Protein AF-A0A452H073-F1 (afdb_monomer_lite)

Structure (mmCIF, N/CA/C/O backbone):
data_AF-A0A452H073-F1
#
_entry.id   AF-A0A452H073-F1
#
loop_
_atom_site.group_PDB
_atom_site.id
_atom_site.type_symbol
_atom_site.label_atom_id
_atom_site.label_alt_id
_atom_site.label_comp_id
_atom_site.label_asym_id
_atom_site.label_entity_id
_atom_site.label_seq_id
_atom_site.pdbx_PDB_ins_code
_atom_site.Cartn_x
_atom_site.Cartn_y
_atom_site.Cartn_z
_atom_site.occupancy
_atom_site.B_iso_or_equiv
_atom_site.auth_seq_id
_atom_site.auth_comp_id
_atom_site.auth_asym_id
_atom_site.auth_atom_id
_atom_site.pdbx_PDB_model_num
ATOM 1 N N . PRO A 1 1 ? 22.363 10.410 -25.046 1.00 51.25 1 PRO A N 1
ATOM 2 C CA . PRO A 1 1 ? 21.023 9.775 -25.045 1.00 51.25 1 PRO A CA 1
ATOM 3 C C . PRO A 1 1 ? 19.925 10.847 -25.014 1.00 51.25 1 PRO A C 1
ATOM 5 O O . PRO A 1 1 ? 19.874 11.630 -24.069 1.00 51.25 1 PRO A O 1
ATOM 8 N N . SER A 1 2 ? 19.117 10.931 -26.072 1.00 55.91 2 SER A N 1
ATOM 9 C CA . SER A 1 2 ? 18.044 11.926 -26.192 1.00 55.91 2 SER A CA 1
ATOM 10 C C . SER A 1 2 ? 16.759 11.365 -25.590 1.00 55.91 2 SER A C 1
ATOM 12 O O . SER A 1 2 ? 16.287 10.323 -26.033 1.00 55.91 2 SER A O 1
ATOM 14 N N . ILE A 1 3 ? 16.218 12.039 -24.574 1.00 70.44 3 ILE A N 1
ATOM 15 C CA . ILE A 1 3 ? 14.888 11.741 -24.031 1.00 70.44 3 ILE A CA 1
ATOM 16 C C . ILE A 1 3 ? 13.858 12.268 -25.033 1.00 70.44 3 ILE A C 1
ATOM 18 O O . ILE A 1 3 ? 13.969 13.415 -25.470 1.00 70.44 3 ILE A O 1
ATOM 22 N N . GLY A 1 4 ? 12.882 11.444 -25.411 1.00 79.25 4 GLY A N 1
ATOM 23 C CA . GLY A 1 4 ? 11.913 11.778 -26.456 1.00 79.25 4 GLY A CA 1
ATOM 24 C C . GLY A 1 4 ? 10.506 11.297 -26.129 1.00 79.25 4 GLY A C 1
ATOM 25 O O . GLY A 1 4 ? 10.329 10.322 -25.402 1.00 79.25 4 GLY A O 1
ATOM 26 N N . LEU A 1 5 ? 9.501 11.993 -26.663 1.00 76.69 5 LEU A N 1
ATOM 27 C CA . LEU A 1 5 ? 8.119 11.522 -26.636 1.00 76.69 5 LEU A CA 1
ATOM 28 C C . LEU A 1 5 ? 7.813 10.778 -27.934 1.00 76.69 5 LEU A C 1
ATOM 30 O O . LEU A 1 5 ? 8.081 11.294 -29.018 1.00 76.69 5 LEU A O 1
ATOM 34 N N . ILE A 1 6 ? 7.249 9.581 -27.817 1.00 79.31 6 ILE A N 1
ATOM 35 C CA . ILE A 1 6 ? 6.850 8.732 -28.939 1.00 79.31 6 ILE A CA 1
ATOM 36 C C . ILE A 1 6 ? 5.331 8.569 -28.887 1.00 79.31 6 ILE A C 1
ATOM 38 O O . ILE A 1 6 ? 4.784 8.179 -27.859 1.00 79.31 6 ILE A O 1
ATOM 42 N N . GLN A 1 7 ? 4.651 8.889 -29.985 1.00 76.44 7 GLN A N 1
ATOM 43 C CA . GLN A 1 7 ? 3.204 8.730 -30.140 1.00 76.44 7 GLN A CA 1
ATOM 44 C C . GLN A 1 7 ? 2.930 7.450 -30.937 1.00 76.44 7 GLN A C 1
ATOM 46 O O . GLN A 1 7 ? 3.362 7.358 -32.084 1.00 76.44 7 GLN A O 1
ATOM 51 N N . GLU A 1 8 ? 2.197 6.492 -30.368 1.00 74.25 8 GLU A N 1
ATOM 52 C CA . GLU A 1 8 ? 1.904 5.208 -31.022 1.00 74.25 8 GLU A CA 1
ATOM 53 C C . GLU A 1 8 ? 0.484 4.737 -30.659 1.00 74.25 8 GLU A C 1
ATOM 55 O O . GLU A 1 8 ? 0.113 4.723 -29.488 1.00 74.25 8 GLU A O 1
ATOM 60 N N . ASP A 1 9 ? -0.354 4.445 -31.662 1.00 62.88 9 ASP A N 1
ATOM 61 C CA . ASP A 1 9 ? -1.716 3.879 -31.535 1.00 62.88 9 ASP A CA 1
ATOM 62 C C . ASP A 1 9 ? -2.714 4.568 -30.571 1.00 62.88 9 ASP A C 1
ATOM 6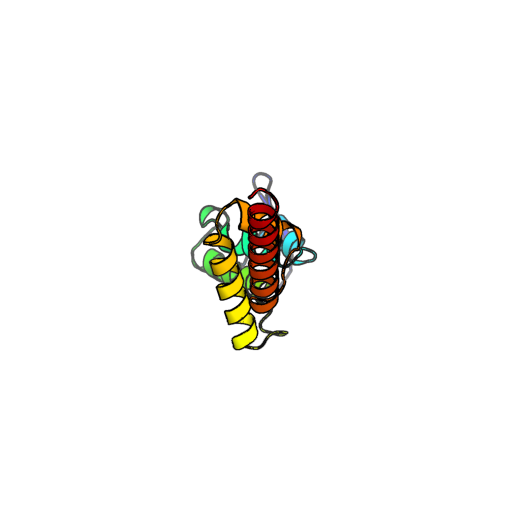4 O O . ASP A 1 9 ? -3.763 4.001 -30.266 1.00 62.88 9 ASP A O 1
ATOM 68 N N . ARG A 1 10 ? -2.449 5.837 -30.197 1.00 68.00 10 ARG A N 1
ATOM 69 C CA . ARG A 1 10 ? -3.157 6.743 -29.241 1.00 68.00 10 ARG A CA 1
ATOM 70 C C . ARG A 1 10 ? -2.500 6.887 -27.869 1.00 68.00 10 ARG A C 1
ATOM 72 O O . ARG A 1 10 ? -2.974 7.679 -27.056 1.00 68.00 10 ARG A O 1
ATOM 79 N N . GLU A 1 11 ? -1.405 6.192 -27.622 1.00 70.44 11 GLU A N 1
ATOM 80 C CA . GLU A 1 11 ? -0.643 6.295 -26.387 1.00 70.44 11 GLU A CA 1
ATOM 81 C C . GLU A 1 11 ? 0.637 7.093 -26.604 1.00 70.44 11 GLU A C 1
ATOM 83 O O . GLU A 1 11 ? 1.287 7.010 -27.647 1.00 70.44 11 GLU A O 1
ATOM 88 N N . VAL A 1 12 ? 0.986 7.896 -25.599 1.00 79.12 12 VAL A N 1
ATOM 89 C CA . VAL A 1 12 ? 2.230 8.664 -25.604 1.00 79.12 12 VAL A CA 1
ATOM 90 C C . VAL A 1 12 ? 3.203 8.011 -24.643 1.00 79.12 12 VAL A C 1
ATOM 92 O O . VAL A 1 12 ? 2.897 7.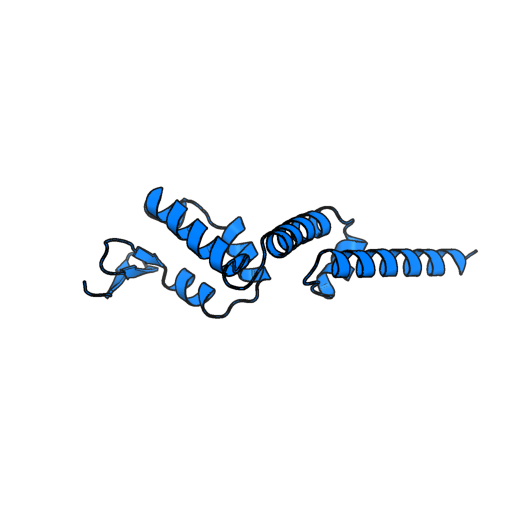814 -23.463 1.00 79.12 12 VAL A O 1
ATOM 95 N N . TRP A 1 13 ? 4.383 7.700 -25.149 1.00 79.12 13 TRP A N 1
ATOM 96 C CA . TRP A 1 13 ? 5.468 7.058 -24.435 1.00 79.12 13 TRP A CA 1
ATOM 97 C C . TRP A 1 13 ? 6.609 8.047 -24.231 1.00 79.12 13 TRP A C 1
ATOM 99 O O . TRP A 1 13 ? 6.941 8.826 -25.117 1.00 79.12 13 TRP A O 1
ATOM 109 N N . LEU A 1 14 ? 7.215 8.013 -23.054 1.00 77.31 14 LEU A N 1
ATOM 110 C CA . LEU A 1 14 ? 8.482 8.648 -22.746 1.00 77.31 14 LEU A CA 1
ATOM 111 C C . LEU A 1 14 ? 9.589 7.621 -22.989 1.00 77.31 14 LEU A C 1
ATOM 113 O O . LEU A 1 14 ? 9.660 6.621 -22.273 1.00 77.31 14 LEU A O 1
ATOM 117 N N . ASP A 1 15 ? 10.448 7.876 -23.968 1.00 80.75 15 ASP A N 1
ATOM 118 C CA . ASP A 1 15 ? 11.694 7.142 -24.167 1.00 80.75 15 ASP A CA 1
ATOM 119 C C . ASP A 1 15 ? 12.798 7.819 -23.353 1.00 80.75 15 ASP A C 1
ATOM 121 O O . ASP A 1 15 ? 13.069 9.012 -23.516 1.00 80.75 15 ASP A O 1
ATOM 125 N N . ASN A 1 16 ? 13.429 7.074 -22.445 1.00 68.12 16 ASN A N 1
ATOM 126 C CA . ASN A 1 16 ? 14.501 7.606 -21.603 1.00 68.12 16 ASN A CA 1
ATOM 127 C C . ASN A 1 16 ? 15.898 7.557 -22.256 1.00 68.12 16 ASN A C 1
ATOM 129 O O . ASN A 1 16 ? 16.900 7.789 -21.577 1.00 68.12 16 ASN A O 1
ATOM 133 N N . GLY A 1 17 ? 15.990 7.225 -23.545 1.00 62.72 17 GLY A N 1
ATOM 134 C CA . GLY A 1 17 ? 17.237 7.127 -24.301 1.00 62.72 17 GLY A CA 1
ATOM 135 C C . GLY A 1 17 ? 18.074 5.882 -23.988 1.00 62.72 17 GLY A C 1
ATOM 136 O O . GLY A 1 17 ? 19.168 5.743 -24.532 1.00 62.72 17 GLY A O 1
ATOM 137 N N . ALA A 1 18 ? 17.583 4.983 -23.125 1.00 70.56 18 ALA A N 1
ATOM 138 C CA . ALA A 1 18 ? 18.169 3.671 -22.833 1.00 70.56 18 ALA A CA 1
ATOM 139 C C . ALA A 1 18 ? 17.318 2.518 -23.406 1.00 70.56 18 ALA A C 1
ATOM 141 O O . ALA A 1 18 ? 17.432 1.382 -22.943 1.00 70.56 18 ALA A O 1
ATOM 142 N N . GLY A 1 19 ? 16.430 2.825 -24.361 1.00 66.25 19 GLY A N 1
ATOM 143 C CA . GLY A 1 19 ? 15.491 1.873 -24.957 1.00 66.25 19 GLY A CA 1
ATOM 144 C C . GLY A 1 19 ? 14.329 1.483 -24.043 1.00 66.25 19 GLY A C 1
ATOM 145 O O . GLY A 1 19 ? 13.604 0.548 -24.360 1.00 66.25 19 GLY A O 1
ATOM 146 N N . ARG A 1 20 ? 14.140 2.163 -22.900 1.00 69.62 20 ARG A N 1
ATOM 147 C CA . ARG A 1 20 ? 12.969 1.952 -22.039 1.00 69.62 20 ARG A CA 1
ATOM 148 C C . ARG A 1 20 ? 11.912 2.991 -22.372 1.00 69.62 20 ARG A C 1
ATOM 150 O O . ARG A 1 20 ? 12.168 4.190 -22.247 1.00 69.62 20 ARG A O 1
ATOM 157 N N . ARG A 1 21 ? 10.720 2.511 -22.714 1.00 75.81 21 ARG A N 1
ATOM 158 C CA . ARG A 1 21 ? 9.532 3.330 -22.945 1.00 75.81 21 ARG A CA 1
ATOM 159 C C . ARG A 1 21 ? 8.589 3.223 -21.754 1.00 75.81 21 ARG A C 1
ATOM 161 O O . ARG A 1 21 ? 8.267 2.127 -21.312 1.00 75.81 21 ARG A O 1
ATOM 168 N N . LEU A 1 22 ? 8.142 4.362 -21.234 1.00 72.88 22 LEU A N 1
ATOM 169 C CA . LEU A 1 22 ? 7.141 4.444 -20.165 1.00 72.88 22 LEU A CA 1
ATOM 170 C C . LEU A 1 22 ? 5.935 5.232 -20.670 1.00 72.88 22 LEU A C 1
ATOM 172 O O . LEU A 1 22 ? 6.116 6.310 -21.222 1.00 72.88 22 LEU A O 1
ATOM 176 N N . ARG A 1 23 ? 4.699 4.781 -20.438 1.00 78.62 23 ARG A N 1
ATOM 177 C CA . ARG A 1 23 ? 3.523 5.603 -20.785 1.00 78.62 23 ARG A CA 1
ATOM 178 C C . ARG A 1 23 ? 3.540 6.922 -20.013 1.00 78.62 23 ARG A C 1
ATOM 180 O O . ARG A 1 23 ? 3.672 6.920 -18.788 1.00 78.62 23 ARG A O 1
ATOM 187 N N . ILE A 1 24 ? 3.317 8.046 -20.694 1.00 73.81 24 ILE A N 1
ATOM 188 C CA . ILE A 1 24 ? 3.199 9.370 -20.060 1.00 73.81 24 ILE A CA 1
ATOM 189 C C . ILE A 1 24 ? 2.085 9.365 -19.013 1.00 73.81 24 ILE A C 1
ATOM 191 O O . ILE A 1 24 ? 2.253 9.919 -17.930 1.00 73.81 24 ILE A O 1
ATOM 195 N N . SER A 1 25 ? 0.967 8.690 -19.294 1.00 66.31 25 SER A N 1
ATOM 196 C CA . SER A 1 25 ? -0.146 8.552 -18.347 1.00 66.31 25 SER A CA 1
ATOM 197 C C . SER A 1 25 ? 0.284 7.891 -17.032 1.00 66.31 25 SER A C 1
ATOM 199 O O . SER A 1 25 ? -0.232 8.231 -15.964 1.00 66.31 25 SER A O 1
ATOM 201 N N . LEU A 1 26 ? 1.268 6.990 -17.072 1.00 69.38 26 LEU A N 1
ATOM 202 C CA . LEU A 1 26 ? 1.868 6.402 -15.884 1.00 69.38 26 LEU A CA 1
ATOM 203 C C . LEU A 1 26 ? 2.785 7.400 -15.172 1.00 69.38 26 LEU A C 1
ATOM 205 O O . LEU A 1 26 ? 2.637 7.588 -13.967 1.00 69.38 26 LEU A O 1
ATOM 209 N N . VAL A 1 27 ? 3.667 8.081 -15.910 1.00 70.19 27 VAL A N 1
ATOM 210 C CA . VAL A 1 27 ? 4.608 9.077 -15.363 1.00 70.19 27 VAL A CA 1
ATOM 211 C C . VAL A 1 27 ? 3.872 10.221 -14.658 1.00 70.19 27 VAL A C 1
ATOM 213 O O . VAL A 1 27 ? 4.177 10.537 -13.511 1.00 70.19 27 VAL A O 1
ATOM 216 N N . LEU A 1 28 ? 2.840 10.788 -15.284 1.00 65.19 28 LEU A N 1
ATOM 217 C CA . LEU A 1 28 ? 2.025 11.856 -14.692 1.00 65.19 28 LEU A CA 1
ATOM 218 C C . LEU A 1 28 ? 1.346 11.421 -13.391 1.00 65.19 28 LEU A C 1
ATOM 220 O O . LEU A 1 28 ? 1.198 12.201 -12.455 1.00 65.19 28 LEU A O 1
ATOM 224 N N . SER A 1 29 ? 0.986 10.147 -13.299 1.00 64.94 29 SER A N 1
ATOM 225 C CA . SER A 1 29 ? 0.325 9.604 -12.116 1.00 64.94 29 SER A CA 1
ATOM 226 C C . SER A 1 29 ? 1.280 9.304 -10.966 1.00 64.94 29 SER A C 1
ATOM 228 O O . SER A 1 29 ? 0.844 9.105 -9.833 1.00 64.94 29 SER A O 1
ATOM 230 N N . LEU A 1 30 ? 2.582 9.274 -11.241 1.00 66.25 30 LEU A N 1
ATOM 231 C CA . LEU A 1 30 ? 3.625 9.161 -10.229 1.00 66.25 30 LEU A CA 1
ATOM 232 C C . LEU A 1 30 ? 3.977 10.526 -9.615 1.00 66.25 30 LEU A C 1
ATOM 234 O O . LEU A 1 30 ? 4.432 10.569 -8.477 1.00 66.25 30 LEU A O 1
ATOM 238 N N . LEU A 1 31 ? 3.706 11.633 -10.316 1.00 66.00 31 LEU A N 1
ATOM 239 C CA . LEU A 1 31 ? 4.148 12.980 -9.933 1.00 66.00 31 LEU A CA 1
ATOM 240 C C . LEU A 1 31 ? 3.212 13.740 -8.969 1.00 66.00 31 LEU A C 1
ATOM 242 O O . LEU A 1 31 ? 3.561 14.838 -8.546 1.00 66.00 31 LEU A O 1
ATOM 246 N N . GLY A 1 32 ? 2.053 13.193 -8.578 1.00 57.91 32 GLY A N 1
ATOM 247 C CA . GLY A 1 32 ? 1.112 13.946 -7.727 1.00 57.91 32 GLY A CA 1
ATOM 248 C C . GLY A 1 32 ? -0.028 13.166 -7.070 1.00 57.91 32 GLY A C 1
ATOM 249 O O . GLY A 1 32 ? -1.002 13.774 -6.630 1.00 57.91 32 GLY A O 1
ATOM 250 N N . ALA A 1 33 ? 0.040 11.835 -7.006 1.00 63.81 33 ALA A N 1
ATOM 251 C CA . ALA A 1 33 ? -1.070 11.036 -6.495 1.00 63.81 33 ALA A CA 1
ATOM 252 C C . ALA A 1 33 ? -0.957 10.764 -4.971 1.00 63.81 33 ALA A C 1
ATOM 254 O O . ALA A 1 33 ? 0.141 10.579 -4.445 1.00 63.81 33 ALA A O 1
ATOM 255 N N . PRO A 1 34 ? -2.071 10.704 -4.212 1.00 68.38 34 PRO A N 1
ATOM 256 C CA . PRO A 1 34 ? -2.076 10.209 -2.840 1.00 68.38 34 PRO A CA 1
ATOM 257 C C . PRO A 1 34 ? -1.532 8.777 -2.762 1.00 68.38 34 PRO A C 1
ATOM 259 O O . PRO A 1 34 ? -1.712 7.984 -3.684 1.00 68.38 34 PRO A O 1
ATOM 262 N N . LEU A 1 35 ? -0.963 8.395 -1.614 1.00 71.81 35 LEU A N 1
ATOM 263 C CA . LEU A 1 35 ? -0.392 7.054 -1.375 1.00 71.81 35 LEU A CA 1
ATOM 264 C C . LEU A 1 35 ? -1.339 5.904 -1.768 1.00 71.81 35 LEU A C 1
ATOM 266 O O . LEU A 1 35 ? -0.906 4.903 -2.337 1.00 71.81 35 LEU A O 1
ATOM 270 N N . ARG A 1 36 ? -2.648 6.072 -1.524 1.00 75.56 36 ARG A N 1
ATOM 271 C CA . ARG A 1 36 ? -3.691 5.110 -1.915 1.00 75.56 36 ARG A CA 1
ATOM 272 C C . ARG A 1 36 ? -3.745 4.890 -3.431 1.00 75.56 36 ARG A C 1
ATOM 274 O O . ARG A 1 36 ? -3.982 3.767 -3.860 1.00 75.56 36 ARG A O 1
ATOM 281 N N . MET A 1 37 ? -3.517 5.926 -4.236 1.00 77.94 37 MET A N 1
ATOM 282 C CA . MET A 1 37 ? -3.505 5.816 -5.696 1.00 77.94 37 MET A CA 1
ATOM 283 C C . MET A 1 37 ? -2.269 5.067 -6.203 1.00 77.94 37 MET A C 1
ATOM 285 O O . MET A 1 37 ? -2.409 4.219 -7.080 1.00 77.94 37 MET A O 1
ATOM 289 N N . HIS A 1 38 ? -1.085 5.298 -5.623 1.00 83.62 38 HIS A N 1
ATOM 290 C CA . HIS A 1 38 ? 0.115 4.524 -5.976 1.00 83.62 38 HIS A CA 1
ATOM 291 C C . HIS A 1 38 ? -0.050 3.038 -5.648 1.00 83.62 38 HIS A C 1
ATOM 293 O O . HIS A 1 38 ? 0.261 2.192 -6.482 1.00 83.62 38 HIS A O 1
ATOM 299 N N . ARG A 1 39 ? -0.638 2.720 -4.487 1.00 86.25 39 ARG A N 1
ATOM 300 C CA . ARG A 1 39 ? -0.996 1.343 -4.117 1.00 86.25 39 ARG A CA 1
ATOM 301 C C . ARG A 1 39 ? -1.930 0.694 -5.135 1.00 86.25 39 ARG A C 1
ATOM 303 O O . ARG A 1 39 ? -1.672 -0.417 -5.586 1.00 86.25 39 ARG A O 1
ATOM 310 N N . LEU A 1 40 ? -3.021 1.379 -5.489 1.00 87.19 40 LEU A N 1
ATOM 311 C CA . LEU A 1 40 ? -4.000 0.855 -6.444 1.00 87.19 40 LEU A CA 1
ATOM 312 C C . LEU A 1 40 ? -3.378 0.630 -7.822 1.00 87.19 40 LEU A C 1
ATOM 314 O O . LEU A 1 40 ? -3.688 -0.366 -8.463 1.00 87.19 40 LEU A O 1
ATOM 318 N N . ARG A 1 41 ? -2.464 1.505 -8.254 1.00 88.12 41 ARG A N 1
ATOM 319 C CA . ARG A 1 41 ? -1.717 1.303 -9.498 1.00 88.12 41 ARG A CA 1
ATOM 320 C C . ARG A 1 41 ? -0.747 0.137 -9.415 1.00 88.12 41 ARG A C 1
ATOM 322 O O . ARG A 1 41 ? -0.701 -0.645 -10.348 1.00 88.12 41 ARG A O 1
ATOM 329 N N . PHE A 1 42 ? -0.022 -0.019 -8.309 1.00 91.38 42 PHE A N 1
ATOM 330 C CA . PHE A 1 42 ? 0.874 -1.159 -8.116 1.00 91.38 42 PHE A CA 1
ATOM 331 C C . PHE A 1 42 ? 0.118 -2.494 -8.179 1.00 91.38 42 PHE A C 1
ATOM 333 O O . PHE A 1 42 ? 0.501 -3.385 -8.929 1.00 91.38 42 PHE A O 1
ATOM 340 N N . ARG A 1 43 ? -0.986 -2.621 -7.432 1.00 90.50 43 ARG A N 1
ATOM 341 C CA . ARG A 1 43 ? -1.803 -3.848 -7.393 1.00 90.50 43 ARG A CA 1
ATOM 342 C C . ARG A 1 43 ? -2.640 -4.061 -8.656 1.00 90.50 43 ARG A C 1
ATOM 344 O O . ARG A 1 43 ? -2.982 -5.195 -8.967 1.00 90.50 43 ARG A O 1
ATOM 351 N N . GLY A 1 44 ? -3.011 -2.977 -9.333 1.00 89.88 44 GLY A N 1
ATOM 352 C CA . GLY A 1 44 ? -3.840 -2.991 -10.535 1.00 89.88 44 GLY A CA 1
ATOM 353 C C . GLY A 1 44 ? -3.059 -3.069 -11.844 1.00 89.88 44 GLY A C 1
ATOM 354 O O . GLY A 1 44 ? -3.696 -3.237 -12.881 1.00 89.88 44 GLY A O 1
ATOM 355 N N . PHE A 1 45 ? -1.729 -2.944 -11.802 1.00 90.00 45 PHE A N 1
ATOM 356 C CA . PHE A 1 45 ? -0.866 -3.009 -12.977 1.00 90.00 45 PHE A CA 1
ATOM 357 C C . PHE A 1 45 ? -1.023 -4.349 -13.690 1.00 90.00 45 PHE A C 1
ATOM 359 O O . PHE A 1 45 ? -0.906 -5.416 -13.079 1.00 90.00 45 PHE A O 1
ATOM 366 N N . ARG A 1 46 ? -1.270 -4.290 -14.998 1.00 89.19 46 ARG A N 1
ATOM 367 C CA . ARG A 1 46 ? -1.410 -5.471 -15.848 1.00 89.19 46 ARG A CA 1
ATOM 368 C C . ARG A 1 46 ? -0.222 -5.607 -16.783 1.00 89.19 46 ARG A C 1
ATOM 370 O O . ARG A 1 46 ? 0.273 -4.627 -17.327 1.00 89.19 46 ARG A O 1
ATOM 377 N N . TYR A 1 47 ? 0.186 -6.847 -17.037 1.00 85.81 47 TYR A N 1
ATOM 378 C CA . TYR A 1 47 ? 1.305 -7.148 -17.932 1.00 85.81 47 TYR A CA 1
ATOM 379 C C . TYR A 1 47 ? 1.107 -6.583 -19.348 1.00 85.81 47 TYR A C 1
ATOM 381 O O . TYR A 1 47 ? 2.063 -6.153 -19.976 1.00 85.81 47 TYR A O 1
ATOM 389 N N . GLN A 1 48 ? -0.140 -6.519 -19.827 1.00 86.56 48 GLN A N 1
ATOM 390 C CA . GLN A 1 48 ? -0.488 -5.973 -21.143 1.00 86.56 48 GLN A CA 1
ATOM 391 C C . GLN A 1 48 ? -0.222 -4.465 -21.281 1.00 86.56 48 GLN A C 1
ATOM 393 O O . GLN A 1 48 ? -0.310 -3.934 -22.382 1.00 86.56 48 GLN A O 1
ATOM 398 N N . GLU A 1 49 ? 0.067 -3.753 -20.188 1.00 78.25 49 GLU A N 1
ATOM 399 C CA . GLU A 1 49 ? 0.363 -2.317 -20.225 1.00 78.25 49 GLU A CA 1
ATOM 400 C C . GLU A 1 49 ? 1.785 -2.001 -20.726 1.00 78.25 49 GLU A C 1
ATOM 402 O O . GLU A 1 49 ? 2.125 -0.822 -20.847 1.00 78.25 49 GLU A O 1
ATOM 407 N N . VAL A 1 50 ? 2.612 -3.021 -20.991 1.00 83.31 50 VAL A N 1
ATOM 408 C CA . VAL A 1 50 ? 4.024 -2.901 -21.388 1.00 83.31 50 VAL A CA 1
ATOM 409 C C . VAL A 1 50 ? 4.436 -3.978 -22.399 1.00 83.31 50 VAL A C 1
ATOM 411 O O . VAL A 1 50 ? 3.777 -5.004 -22.539 1.00 83.31 50 VAL A O 1
ATOM 414 N N . GLU A 1 51 ? 5.559 -3.756 -23.084 1.00 83.75 51 GLU A N 1
ATOM 415 C CA . GLU A 1 51 ? 6.016 -4.582 -24.216 1.00 83.75 51 GLU A CA 1
ATOM 416 C C . GLU A 1 51 ? 6.794 -5.852 -23.818 1.00 83.75 51 GLU A C 1
ATOM 418 O O . GLU A 1 51 ? 7.122 -6.672 -24.675 1.00 83.75 51 GLU A O 1
ATOM 423 N N . GLY A 1 52 ? 7.082 -6.066 -22.530 1.00 85.25 52 GLY A N 1
ATOM 424 C CA . GLY A 1 52 ? 7.895 -7.207 -22.120 1.00 85.25 52 GLY A CA 1
ATOM 425 C C . GLY A 1 52 ? 8.085 -7.376 -20.612 1.00 85.25 52 GLY A C 1
ATOM 426 O O . GLY A 1 52 ? 7.665 -6.538 -19.809 1.00 85.25 52 GLY A O 1
ATOM 427 N N . PRO A 1 53 ? 8.728 -8.481 -20.192 1.00 89.94 53 PRO A N 1
ATOM 428 C CA . PRO A 1 53 ? 8.889 -8.819 -18.780 1.00 89.94 53 PRO A CA 1
ATOM 429 C C . PRO A 1 53 ? 9.880 -7.902 -18.063 1.00 89.94 53 PRO A C 1
ATOM 431 O O . PRO A 1 53 ? 9.720 -7.630 -16.873 1.00 89.94 53 PRO A O 1
ATOM 434 N N . ARG A 1 54 ? 10.891 -7.394 -18.779 1.00 88.31 54 ARG A N 1
ATOM 435 C CA . ARG A 1 54 ? 11.865 -6.444 -18.231 1.00 88.31 54 ARG A CA 1
ATOM 436 C C . ARG A 1 54 ? 11.193 -5.109 -17.924 1.00 88.31 54 ARG A C 1
ATOM 438 O O . ARG A 1 54 ? 11.418 -4.535 -16.859 1.00 88.31 54 ARG A O 1
ATOM 445 N N . GLU A 1 55 ? 10.351 -4.650 -18.837 1.00 83.94 55 GLU A N 1
ATOM 446 C CA . GLU A 1 55 ? 9.544 -3.447 -18.715 1.00 83.94 55 GLU A CA 1
ATOM 447 C C . GLU A 1 55 ? 8.530 -3.642 -17.586 1.00 83.94 55 GLU A C 1
ATOM 449 O O . GLU A 1 55 ? 8.498 -2.841 -16.658 1.00 83.94 55 GLU A O 1
ATOM 454 N N . ALA A 1 56 ? 7.803 -4.763 -17.564 1.00 87.50 56 ALA A N 1
ATOM 455 C CA . ALA A 1 56 ? 6.835 -5.075 -16.511 1.00 87.50 56 ALA A CA 1
ATOM 456 C C . ALA A 1 56 ? 7.461 -5.035 -15.115 1.00 87.50 56 ALA A C 1
ATOM 458 O O . ALA A 1 56 ? 6.936 -4.383 -14.210 1.00 87.50 56 ALA A O 1
ATOM 459 N N . TYR A 1 57 ? 8.618 -5.675 -14.947 1.00 89.38 57 TYR A N 1
ATOM 460 C CA . TYR A 1 57 ? 9.343 -5.650 -13.684 1.00 89.38 57 TYR A CA 1
ATOM 461 C C . TYR A 1 57 ? 9.809 -4.235 -13.317 1.00 89.38 57 TYR A C 1
ATOM 463 O O . TYR A 1 57 ? 9.587 -3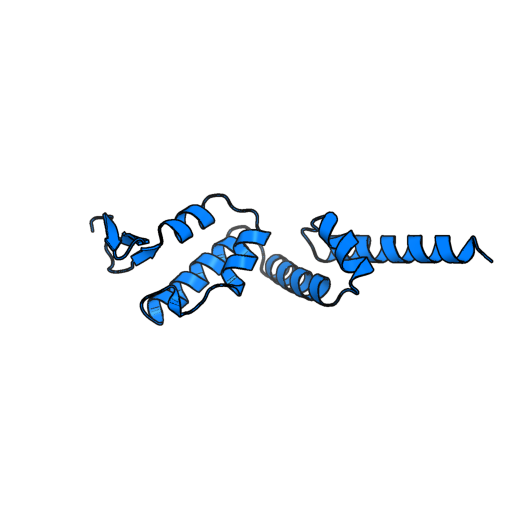.784 -12.194 1.00 89.38 57 TYR A O 1
ATOM 471 N N . GLY A 1 58 ? 10.393 -3.494 -14.265 1.00 88.50 58 GLY A N 1
ATOM 472 C CA . GLY A 1 58 ? 10.823 -2.113 -14.036 1.00 88.50 58 GLY A CA 1
ATOM 473 C C . GLY A 1 58 ? 9.673 -1.189 -13.624 1.00 88.50 58 GLY A C 1
ATOM 474 O O . GLY A 1 58 ? 9.823 -0.386 -12.703 1.00 88.50 58 GLY A O 1
ATOM 475 N N . HIS A 1 59 ? 8.505 -1.342 -14.247 1.00 86.88 59 HIS A N 1
ATOM 476 C CA . HIS A 1 59 ? 7.289 -0.615 -13.894 1.00 86.88 59 HIS A CA 1
ATOM 477 C C . HIS A 1 59 ? 6.808 -0.948 -12.478 1.00 86.88 59 HIS A C 1
ATOM 479 O O . HIS A 1 59 ? 6.496 -0.038 -11.707 1.00 86.88 59 HIS A O 1
ATOM 485 N N . LEU A 1 60 ? 6.797 -2.231 -12.104 1.00 90.75 60 LEU A N 1
ATOM 486 C CA . LEU A 1 60 ? 6.463 -2.657 -10.745 1.00 90.75 60 LEU A CA 1
ATOM 487 C C . LEU A 1 60 ? 7.443 -2.091 -9.710 1.00 90.75 60 LEU A C 1
ATOM 489 O O . LEU A 1 60 ? 6.999 -1.665 -8.645 1.00 90.75 60 LEU A O 1
ATOM 493 N N . CYS A 1 61 ? 8.743 -2.014 -10.020 1.00 90.00 61 CYS A N 1
ATOM 494 C CA . CYS A 1 61 ? 9.730 -1.365 -9.151 1.00 90.00 61 CYS A CA 1
ATOM 495 C C . CYS A 1 61 ? 9.441 0.130 -8.951 1.00 90.00 61 CYS A C 1
ATOM 497 O O . CYS A 1 61 ? 9.493 0.619 -7.827 1.00 90.00 61 CYS A O 1
ATOM 499 N N . LEU A 1 62 ? 9.104 0.865 -10.014 1.00 88.62 62 LEU A N 1
ATOM 500 C CA . LEU A 1 62 ? 8.770 2.291 -9.906 1.00 88.62 62 LEU A CA 1
ATOM 501 C C . LEU A 1 62 ? 7.485 2.516 -9.098 1.00 88.62 62 LEU A C 1
ATOM 503 O O . LEU A 1 62 ? 7.408 3.409 -8.255 1.00 88.62 62 LEU A O 1
ATOM 507 N N . LEU A 1 63 ? 6.471 1.682 -9.331 1.00 88.50 63 LEU A N 1
ATOM 508 C CA . LEU A 1 63 ? 5.204 1.740 -8.609 1.00 88.50 63 LEU A CA 1
ATOM 509 C C . LEU A 1 63 ? 5.369 1.376 -7.127 1.00 88.50 63 LEU A C 1
ATOM 511 O O . LEU A 1 63 ? 4.759 2.026 -6.274 1.00 88.50 63 LEU A O 1
ATOM 515 N N . SER A 1 64 ? 6.207 0.384 -6.807 1.00 90.38 64 SER A N 1
ATOM 516 C CA . SER A 1 64 ? 6.491 0.007 -5.420 1.00 90.38 64 SER A CA 1
ATOM 517 C C . SER A 1 64 ? 7.273 1.096 -4.689 1.00 90.38 64 SER A C 1
ATOM 519 O O . SER A 1 64 ? 6.927 1.410 -3.552 1.00 90.38 64 SER A O 1
ATOM 521 N N . GLN A 1 65 ? 8.238 1.749 -5.346 1.00 88.81 65 GLN A N 1
ATOM 522 C CA . GLN A 1 65 ? 8.943 2.913 -4.798 1.00 88.81 65 GLN A CA 1
ATOM 523 C C . GLN A 1 65 ? 7.983 4.077 -4.529 1.00 88.81 65 GLN A C 1
ATOM 525 O O . GLN A 1 65 ? 7.984 4.635 -3.436 1.00 88.81 65 GLN A O 1
ATOM 530 N N . ALA A 1 66 ? 7.092 4.409 -5.465 1.00 86.44 66 ALA A N 1
ATOM 531 C CA . ALA A 1 66 ? 6.132 5.497 -5.270 1.00 86.44 66 ALA A CA 1
ATOM 532 C C . ALA A 1 66 ? 5.109 5.213 -4.153 1.00 86.44 66 ALA A C 1
ATOM 534 O O . ALA A 1 66 ? 4.695 6.126 -3.428 1.00 86.44 66 ALA A O 1
ATOM 535 N N . TRP A 1 67 ? 4.706 3.948 -3.991 1.00 88.25 67 TRP A N 1
ATOM 536 C CA . TRP A 1 67 ? 3.801 3.529 -2.923 1.00 88.25 67 TRP A CA 1
ATOM 537 C C . TRP A 1 67 ? 4.501 3.480 -1.557 1.00 88.25 67 TRP A C 1
ATOM 539 O O . TRP A 1 67 ? 4.075 4.161 -0.616 1.00 88.25 67 TRP A O 1
ATOM 549 N N . LEU A 1 68 ? 5.571 2.693 -1.444 1.00 89.81 68 LEU A N 1
ATOM 550 C CA . LEU A 1 68 ? 6.234 2.395 -0.175 1.00 89.81 68 LEU A CA 1
ATOM 551 C C . LEU A 1 68 ? 7.204 3.498 0.254 1.00 89.81 68 LEU A C 1
ATOM 553 O O . LEU A 1 68 ? 7.384 3.692 1.454 1.00 89.81 68 LEU A O 1
ATOM 557 N N . ARG A 1 69 ? 7.738 4.285 -0.687 1.00 88.31 69 ARG A N 1
ATOM 558 C CA . ARG A 1 69 ? 8.730 5.353 -0.467 1.00 88.31 69 ARG A CA 1
ATOM 559 C C . ARG A 1 69 ? 9.873 4.895 0.446 1.00 88.31 69 ARG A C 1
ATOM 561 O O . ARG A 1 69 ? 10.020 5.449 1.539 1.00 88.31 69 ARG A O 1
ATOM 568 N N . PRO A 1 70 ? 10.641 3.866 0.048 1.00 88.31 70 PRO A N 1
ATOM 569 C CA . PRO A 1 70 ? 11.729 3.320 0.861 1.00 88.31 70 PRO A CA 1
ATOM 570 C C . PRO A 1 70 ? 12.799 4.365 1.227 1.00 88.31 70 PRO A C 1
ATOM 572 O O . PRO A 1 70 ? 13.506 4.196 2.211 1.00 88.31 70 PRO A O 1
ATOM 575 N N . GLU A 1 71 ? 12.888 5.476 0.494 1.00 90.19 71 GLU A N 1
ATOM 576 C CA . GLU A 1 71 ? 13.773 6.610 0.790 1.00 90.19 71 GLU A CA 1
ATOM 577 C C . GLU A 1 71 ? 13.310 7.431 2.007 1.00 90.19 71 GLU A C 1
ATOM 579 O O . GLU A 1 71 ? 14.089 8.182 2.585 1.00 90.19 71 GLU A O 1
ATOM 584 N N . GLN A 1 72 ? 12.031 7.323 2.380 1.00 88.12 72 GLN A N 1
ATOM 585 C CA . GLN A 1 72 ? 11.391 8.090 3.457 1.00 88.12 72 GLN A CA 1
ATOM 586 C C . GLN A 1 72 ? 10.887 7.204 4.601 1.00 88.12 72 GLN A C 1
ATOM 588 O O . GLN A 1 72 ? 10.430 7.734 5.613 1.00 88.12 72 GLN A O 1
ATOM 593 N N . ARG A 1 73 ? 10.898 5.874 4.435 1.00 90.69 73 ARG A N 1
ATOM 594 C CA . ARG A 1 73 ? 10.298 4.928 5.380 1.00 90.69 73 ARG A CA 1
ATOM 595 C C . ARG A 1 73 ? 11.255 3.823 5.785 1.00 90.69 73 ARG A C 1
ATOM 597 O O . ARG A 1 73 ? 11.927 3.234 4.944 1.00 90.69 73 ARG A O 1
ATOM 604 N N . SER A 1 74 ? 11.242 3.486 7.073 1.00 94.69 74 SER A N 1
ATOM 605 C CA . SER A 1 74 ? 11.916 2.290 7.572 1.00 94.69 74 SER A CA 1
ATOM 606 C C . SER A 1 74 ? 11.225 1.018 7.070 1.00 94.69 74 SER A C 1
ATOM 608 O O . SER A 1 74 ? 10.075 1.034 6.614 1.00 94.69 74 SER A O 1
ATOM 610 N N . LYS A 1 75 ? 11.918 -0.118 7.188 1.00 93.94 75 LYS A N 1
ATOM 611 C CA . LYS A 1 75 ? 11.358 -1.432 6.857 1.00 93.94 75 LYS A CA 1
ATOM 612 C C . LYS A 1 75 ? 10.068 -1.705 7.632 1.00 93.94 75 LYS A C 1
ATOM 614 O O . LYS A 1 75 ? 9.094 -2.169 7.052 1.00 93.94 75 LYS A O 1
ATOM 619 N N . GLU A 1 76 ? 10.053 -1.380 8.915 1.00 94.69 76 GLU A N 1
ATOM 620 C CA . GLU A 1 76 ? 8.923 -1.575 9.823 1.00 94.69 76 GLU A CA 1
ATOM 621 C C . GLU A 1 76 ? 7.729 -0.723 9.389 1.00 94.69 76 GLU A C 1
ATOM 623 O O . GLU A 1 76 ? 6.613 -1.223 9.316 1.00 94.69 76 GLU A O 1
ATOM 628 N N . GLN A 1 77 ? 7.967 0.532 9.001 1.00 91.62 77 GLN A N 1
ATOM 629 C CA . GLN A 1 77 ? 6.921 1.414 8.478 1.00 91.62 77 GLN A CA 1
ATOM 630 C C . GLN A 1 77 ? 6.358 0.918 7.139 1.00 91.62 77 GLN A C 1
ATOM 632 O O . GLN A 1 77 ? 5.163 1.050 6.879 1.00 91.62 77 GLN A O 1
ATOM 637 N N . MET A 1 78 ? 7.196 0.339 6.274 1.00 91.88 78 MET A N 1
ATOM 638 C CA . MET A 1 78 ? 6.727 -0.284 5.033 1.00 91.88 78 MET A CA 1
ATOM 639 C C . MET A 1 78 ? 5.893 -1.539 5.308 1.00 91.88 78 MET A C 1
ATOM 641 O O . MET A 1 78 ? 4.860 -1.733 4.669 1.00 91.88 78 MET A O 1
ATOM 645 N N . LEU A 1 79 ? 6.309 -2.370 6.267 1.00 93.56 79 LEU A N 1
ATOM 646 C CA . LEU A 1 79 ? 5.540 -3.538 6.694 1.00 93.56 79 LEU A CA 1
ATOM 647 C C . LEU A 1 79 ? 4.200 -3.128 7.315 1.00 93.56 79 LEU A C 1
ATOM 649 O O . LEU A 1 79 ? 3.187 -3.734 6.980 1.00 93.56 79 LEU A O 1
ATOM 653 N N . ASP A 1 80 ? 4.165 -2.070 8.128 1.00 93.31 80 ASP A N 1
ATOM 654 C CA . ASP A 1 80 ? 2.920 -1.541 8.695 1.00 93.31 80 ASP A CA 1
ATOM 655 C C . ASP A 1 80 ? 1.928 -1.114 7.603 1.00 93.31 80 ASP A C 1
ATOM 657 O O . ASP A 1 80 ? 0.742 -1.404 7.706 1.00 93.31 80 ASP A O 1
ATOM 661 N N . LEU A 1 81 ? 2.389 -0.527 6.490 1.00 91.44 81 LEU A N 1
ATOM 662 C CA . LEU A 1 81 ? 1.508 -0.207 5.355 1.00 91.44 81 LEU A CA 1
ATOM 663 C C . LEU A 1 81 ? 0.887 -1.451 4.705 1.00 91.44 81 LEU A C 1
ATOM 665 O O . LEU A 1 81 ? -0.267 -1.401 4.268 1.00 91.44 81 LEU A O 1
ATOM 669 N N . LEU A 1 82 ? 1.639 -2.552 4.62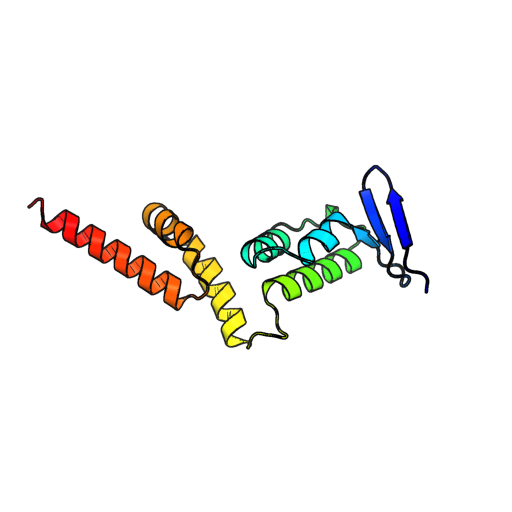5 1.00 91.94 82 LEU A N 1
ATOM 670 C CA . LEU A 1 82 ? 1.136 -3.826 4.105 1.00 91.94 82 LEU A CA 1
ATOM 671 C C . LEU A 1 82 ? 0.141 -4.463 5.080 1.00 91.94 82 LEU A C 1
ATOM 673 O O . LEU A 1 82 ? -0.916 -4.936 4.661 1.00 91.94 82 LEU A O 1
ATOM 677 N N . VAL A 1 83 ? 0.447 -4.431 6.379 1.00 93.38 83 VAL A N 1
ATOM 678 C CA . VAL A 1 83 ? -0.454 -4.913 7.433 1.00 93.38 83 VAL A CA 1
ATOM 679 C C . VAL A 1 83 ? -1.734 -4.088 7.451 1.00 93.38 83 VAL A C 1
ATOM 681 O O . VAL A 1 83 ? -2.813 -4.664 7.488 1.00 93.38 83 VAL A O 1
ATOM 684 N N . LEU A 1 84 ? -1.643 -2.764 7.344 1.00 92.25 84 LEU A N 1
ATOM 685 C CA . LEU A 1 84 ? -2.787 -1.866 7.237 1.00 92.25 84 LEU A CA 1
ATOM 686 C C . LEU A 1 84 ? -3.655 -2.198 6.017 1.00 92.25 84 LEU A C 1
ATOM 688 O O . LEU A 1 84 ? -4.877 -2.252 6.132 1.00 92.25 84 LEU A O 1
ATOM 692 N N . GLU A 1 85 ? -3.047 -2.426 4.847 1.00 90.62 85 GLU A N 1
ATOM 693 C CA . GLU A 1 85 ? -3.776 -2.854 3.645 1.00 90.62 85 GLU A CA 1
ATOM 694 C C . GLU A 1 85 ? -4.564 -4.141 3.914 1.00 90.62 85 GLU A C 1
ATOM 696 O O . GLU A 1 85 ? -5.774 -4.181 3.668 1.00 90.62 85 GLU A O 1
ATOM 701 N N . GLN A 1 86 ? -3.900 -5.158 4.466 1.00 93.19 86 GLN A N 1
ATOM 702 C CA . GLN A 1 86 ? -4.533 -6.435 4.772 1.00 93.19 86 GLN A CA 1
ATOM 703 C C . GLN A 1 86 ? -5.619 -6.286 5.842 1.00 93.19 86 GLN A C 1
ATOM 705 O O . GLN A 1 86 ? -6.720 -6.805 5.667 1.00 93.19 86 GLN A O 1
ATOM 710 N N . PHE A 1 87 ? -5.348 -5.539 6.911 1.00 94.31 87 PHE A N 1
ATOM 711 C CA . PHE A 1 87 ? -6.273 -5.295 8.012 1.00 94.31 87 PHE A CA 1
ATOM 712 C C . PHE A 1 87 ? -7.563 -4.654 7.509 1.00 94.31 87 PHE A C 1
ATOM 714 O O . PHE A 1 87 ? -8.649 -5.169 7.758 1.00 94.31 87 PHE A O 1
ATOM 721 N N . LEU A 1 88 ? -7.458 -3.594 6.703 1.00 91.00 88 LEU A N 1
ATOM 722 C CA . LEU A 1 88 ? -8.629 -2.952 6.110 1.00 91.00 88 LEU A CA 1
ATOM 723 C C . LEU A 1 88 ? -9.424 -3.901 5.205 1.00 91.00 88 LEU A C 1
ATOM 725 O O . LEU A 1 88 ? -10.640 -3.753 5.119 1.00 91.00 88 LEU A O 1
ATOM 729 N N . SER A 1 89 ? -8.776 -4.859 4.535 1.00 90.81 89 SER A N 1
ATOM 730 C CA . SER A 1 89 ? -9.452 -5.808 3.637 1.00 90.81 89 SER A CA 1
ATOM 731 C C . SER A 1 89 ? -10.265 -6.886 4.363 1.00 90.81 89 SER A C 1
ATOM 733 O O . SER A 1 89 ? -11.265 -7.345 3.820 1.00 90.81 89 SER A O 1
ATOM 735 N N . ILE A 1 90 ? -9.864 -7.264 5.582 1.00 94.06 90 ILE A N 1
ATOM 736 C CA . ILE A 1 90 ? -10.522 -8.324 6.366 1.00 94.06 90 ILE A CA 1
ATOM 737 C C . ILE A 1 90 ? -11.602 -7.794 7.315 1.00 94.06 90 ILE A C 1
ATOM 739 O O . ILE A 1 90 ? -12.335 -8.582 7.913 1.00 94.06 90 ILE A O 1
ATOM 743 N N . LEU A 1 91 ? -11.697 -6.471 7.490 1.00 93.31 91 LEU A N 1
ATOM 744 C CA . LEU A 1 91 ? -12.720 -5.870 8.339 1.00 93.31 91 LEU A CA 1
ATOM 745 C C . LEU A 1 91 ? -14.127 -6.129 7.771 1.00 93.31 91 LEU A C 1
ATOM 747 O O . LEU A 1 91 ? -14.339 -5.982 6.565 1.00 93.31 91 LEU A O 1
ATOM 751 N N . PRO A 1 92 ? -15.124 -6.424 8.628 1.00 93.94 92 PRO A N 1
ATOM 752 C CA . PRO A 1 92 ? -16.523 -6.465 8.218 1.00 93.94 92 PRO A CA 1
ATOM 753 C C . PRO A 1 92 ? -16.951 -5.152 7.556 1.00 93.94 92 PRO A C 1
ATOM 755 O O . PRO A 1 92 ? -16.540 -4.077 7.996 1.00 93.94 92 PRO A O 1
ATOM 758 N N . GLN A 1 93 ? -17.831 -5.228 6.554 1.00 91.81 93 GLN A N 1
ATOM 759 C CA . GLN A 1 93 ? -18.219 -4.097 5.698 1.00 91.81 93 GLN A CA 1
ATOM 760 C C . GLN A 1 93 ? -18.637 -2.834 6.471 1.00 91.81 93 GLN A C 1
ATOM 762 O O . GLN A 1 93 ? -18.273 -1.721 6.088 1.00 91.81 93 GLN A O 1
ATOM 767 N N . GLU A 1 94 ? -19.370 -2.990 7.576 1.00 91.69 94 GLU A N 1
ATOM 768 C CA . GLU A 1 94 ? -19.807 -1.878 8.433 1.00 91.69 94 GLU A CA 1
ATOM 769 C C . GLU A 1 94 ? -18.619 -1.107 9.031 1.00 91.69 94 GLU A C 1
ATOM 771 O O . GLU A 1 94 ? -18.573 0.122 8.982 1.00 91.69 94 GLU A O 1
ATOM 776 N N . ILE A 1 95 ? -17.640 -1.843 9.567 1.00 92.50 95 ILE A N 1
ATOM 777 C CA . ILE A 1 95 ? -16.440 -1.279 10.191 1.00 92.50 95 ILE A CA 1
ATOM 778 C C . ILE A 1 95 ? -15.528 -0.719 9.102 1.00 92.50 95 ILE A C 1
ATOM 780 O O . ILE A 1 95 ? -15.047 0.404 9.211 1.00 92.50 95 ILE A O 1
ATOM 784 N N . GLN A 1 96 ? -15.340 -1.474 8.020 1.00 91.50 96 GLN A N 1
ATOM 785 C CA . GLN A 1 96 ? -14.517 -1.082 6.882 1.00 91.50 96 GLN A CA 1
ATOM 786 C C . GLN A 1 96 ? -14.986 0.240 6.262 1.00 91.50 96 GLN A C 1
ATOM 788 O O . GLN A 1 96 ? -14.156 1.092 5.955 1.00 91.50 96 GLN A O 1
ATOM 793 N N . SER A 1 97 ? -16.299 0.439 6.109 1.00 90.06 97 SER A N 1
ATOM 794 C CA . SER A 1 97 ? -16.861 1.676 5.549 1.00 90.06 97 SER A CA 1
ATOM 795 C C . SER A 1 97 ? -16.545 2.886 6.427 1.00 90.06 97 SER A C 1
ATOM 797 O O . SER A 1 97 ? -16.160 3.941 5.923 1.00 90.06 97 SER A O 1
ATOM 799 N N . TRP A 1 98 ? -16.656 2.724 7.746 1.00 90.44 98 TRP A N 1
ATOM 800 C CA . TRP A 1 98 ? -16.380 3.796 8.694 1.00 90.44 98 TRP A CA 1
ATOM 801 C C . TRP A 1 98 ? -14.872 4.083 8.814 1.00 90.44 98 TRP A C 1
ATOM 803 O O . TRP A 1 98 ? -14.454 5.223 8.618 1.00 90.44 98 TRP A O 1
ATOM 813 N N . VAL A 1 99 ? -14.035 3.056 9.013 1.00 91.94 99 VAL A N 1
ATOM 814 C CA . VAL A 1 99 ? -12.567 3.208 9.084 1.00 91.94 99 VAL A CA 1
ATOM 815 C C . VAL A 1 99 ? -12.011 3.749 7.761 1.00 91.94 99 VAL A C 1
ATOM 817 O O . VAL A 1 99 ? -11.144 4.621 7.752 1.00 91.94 99 VAL A O 1
ATOM 820 N N . GLY A 1 100 ? -12.533 3.274 6.628 1.00 85.19 100 GLY A N 1
ATOM 821 C CA . GLY A 1 100 ? -12.130 3.708 5.293 1.00 85.19 100 GLY A CA 1
ATOM 822 C C . GLY A 1 100 ? -12.403 5.190 5.026 1.00 85.19 100 GLY A C 1
ATOM 823 O O . GLY A 1 100 ? -11.589 5.839 4.369 1.00 85.19 100 GLY A O 1
ATOM 824 N N . GLY A 1 101 ? -13.490 5.745 5.574 1.00 86.06 101 GLY A N 1
ATOM 825 C CA . GLY A 1 101 ? -13.796 7.178 5.494 1.00 86.06 101 GLY A CA 1
ATOM 826 C C . GLY A 1 101 ? -12.775 8.058 6.222 1.00 86.06 101 GLY A C 1
ATOM 827 O O . GLY A 1 101 ? -12.485 9.171 5.782 1.00 86.06 101 GLY A O 1
ATOM 828 N N . CYS A 1 102 ? -12.155 7.538 7.282 1.00 87.12 102 CYS A N 1
ATOM 829 C CA . CYS A 1 102 ? -11.153 8.250 8.077 1.00 87.12 102 CYS A CA 1
ATOM 830 C C . CYS A 1 102 ? -9.738 8.229 7.474 1.00 87.12 102 CYS A C 1
ATOM 832 O O . CYS A 1 102 ? -8.867 8.937 7.971 1.00 87.12 102 CYS A O 1
ATOM 834 N N . HIS A 1 103 ? -9.500 7.454 6.409 1.00 85.94 103 HIS A N 1
ATOM 835 C CA . HIS A 1 103 ? -8.213 7.383 5.701 1.00 85.94 103 HIS A CA 1
ATOM 836 C C . HIS A 1 103 ? -6.987 7.173 6.625 1.00 85.94 103 HIS A C 1
ATOM 838 O O . HIS A 1 103 ? -6.051 7.982 6.589 1.00 85.94 103 HIS A O 1
ATOM 844 N N . PRO A 1 104 ? -6.955 6.097 7.441 1.00 89.50 104 PRO A N 1
ATOM 845 C CA . PRO A 1 104 ? -5.834 5.832 8.339 1.00 89.50 104 PRO A CA 1
ATOM 846 C C . PRO A 1 104 ? -4.521 5.676 7.565 1.00 89.50 104 PRO A C 1
ATOM 848 O O . PRO A 1 104 ? -4.492 5.119 6.464 1.00 89.50 104 PRO A O 1
ATOM 851 N N . LYS A 1 105 ? -3.431 6.175 8.155 1.00 86.62 105 LYS A N 1
ATOM 852 C CA . LYS A 1 105 ? -2.081 6.111 7.573 1.00 86.62 105 LYS A CA 1
ATOM 853 C C . LYS A 1 105 ? -1.215 5.005 8.179 1.00 86.62 105 LYS A C 1
ATOM 855 O O . LYS A 1 105 ? -0.207 4.667 7.566 1.00 86.62 105 LYS A O 1
ATOM 860 N N . THR A 1 106 ? -1.604 4.470 9.337 1.00 89.56 106 THR A N 1
ATOM 861 C CA . THR A 1 106 ? -0.900 3.397 10.061 1.00 89.56 106 THR A CA 1
ATOM 862 C C . THR A 1 106 ? -1.871 2.318 10.534 1.00 89.56 106 THR A C 1
ATOM 864 O O . THR A 1 106 ? -3.075 2.578 10.665 1.00 89.56 106 THR A O 1
ATOM 867 N N . GLY A 1 107 ? -1.354 1.117 10.807 1.00 91.00 107 GLY A N 1
ATOM 868 C CA . GLY A 1 107 ? -2.132 0.015 11.379 1.00 91.00 107 GLY A CA 1
ATOM 869 C C . GLY A 1 107 ? -2.769 0.387 12.720 1.00 91.00 107 GLY A C 1
ATOM 870 O O . GLY A 1 107 ? -3.963 0.170 12.921 1.00 91.00 107 GLY A O 1
ATOM 871 N N . GLU A 1 108 ? -2.008 1.048 13.594 1.00 92.06 108 GLU A N 1
ATOM 872 C CA . GLU A 1 108 ? -2.481 1.527 14.902 1.00 92.06 108 GLU A CA 1
ATOM 873 C C . GLU A 1 108 ? -3.675 2.481 14.786 1.00 92.06 108 GLU A C 1
ATOM 875 O O . GLU A 1 108 ? -4.664 2.332 15.502 1.00 92.06 108 GLU A O 1
ATOM 880 N N . GLN A 1 109 ? -3.631 3.432 13.845 1.00 92.94 109 GLN A N 1
ATOM 881 C CA . GLN A 1 109 ? -4.753 4.343 13.612 1.00 92.94 109 GLN A CA 1
ATOM 882 C C . GLN A 1 109 ? -6.004 3.583 13.176 1.00 92.94 109 GLN A C 1
ATOM 884 O O . GLN A 1 109 ? -7.093 3.853 13.677 1.00 92.94 109 GLN A O 1
ATOM 889 N N . ALA A 1 110 ? -5.866 2.628 12.252 1.00 93.94 110 ALA A N 1
ATOM 890 C CA . ALA A 1 110 ? -6.995 1.828 11.788 1.00 93.94 110 ALA A CA 1
ATOM 891 C C . ALA A 1 110 ? -7.583 0.947 12.899 1.00 93.94 110 ALA A C 1
ATOM 893 O O . ALA A 1 110 ? -8.803 0.789 12.964 1.00 93.94 110 ALA A O 1
ATOM 894 N N . MET A 1 111 ? -6.734 0.403 13.772 1.00 94.69 111 MET A N 1
ATOM 895 C CA . MET A 1 111 ? -7.137 -0.400 14.925 1.00 94.69 111 MET A CA 1
ATOM 896 C C . MET A 1 111 ? -7.923 0.434 15.939 1.00 94.69 111 MET A C 1
ATOM 898 O O . MET A 1 111 ? -9.065 0.094 16.236 1.00 94.69 111 MET A O 1
ATOM 902 N N . ALA A 1 112 ? -7.365 1.563 16.387 1.00 95.25 112 ALA A N 1
ATOM 903 C CA . ALA A 1 112 ? -8.016 2.454 17.350 1.00 95.25 112 ALA A CA 1
ATOM 904 C C . ALA A 1 112 ? -9.374 2.958 16.834 1.00 95.25 112 ALA A C 1
ATOM 906 O O . ALA A 1 112 ? -10.359 3.037 17.571 1.00 95.25 112 ALA A O 1
ATOM 907 N N . LEU A 1 113 ? -9.443 3.251 15.532 1.00 95.19 113 LEU A N 1
ATOM 908 C CA . LEU A 1 113 ? -10.691 3.534 14.843 1.00 95.19 113 LEU A CA 1
ATOM 909 C C . LEU A 1 113 ? -11.655 2.332 14.984 1.00 95.19 113 LEU A C 1
ATOM 911 O O . LEU A 1 113 ? -12.763 2.491 15.505 1.00 95.19 113 LEU A O 1
ATOM 915 N N . ALA A 1 114 ? -11.272 1.139 14.525 1.00 93.38 114 ALA A N 1
ATOM 916 C CA . ALA A 1 114 ? -12.144 -0.038 14.537 1.00 93.38 114 ALA A CA 1
ATOM 917 C C . ALA A 1 114 ? -12.688 -0.374 15.941 1.00 93.38 114 ALA A C 1
ATOM 9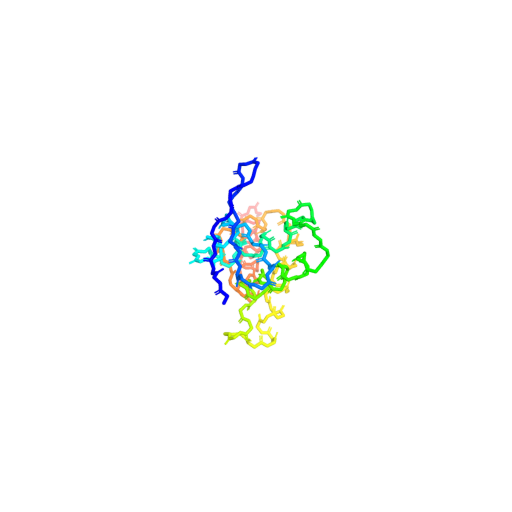19 O O . ALA A 1 114 ? -13.880 -0.661 16.086 1.00 93.38 114 ALA A O 1
ATOM 920 N N . GLU A 1 115 ? -11.850 -0.280 16.974 1.00 94.19 115 GLU A N 1
ATOM 921 C CA . GLU A 1 115 ? -12.242 -0.466 18.376 1.00 94.19 115 GLU A CA 1
ATOM 922 C C . GLU A 1 115 ? -13.261 0.587 18.829 1.00 94.19 115 GLU A C 1
ATOM 924 O O . GLU A 1 115 ? -14.298 0.250 19.410 1.00 94.19 115 GLU A O 1
ATOM 929 N N . GLY A 1 116 ? -13.026 1.860 18.495 1.00 93.19 116 GLY A N 1
ATOM 930 C CA . GLY A 1 116 ? -13.961 2.950 18.774 1.00 93.19 116 GLY A CA 1
ATOM 931 C C . GLY A 1 116 ? -15.344 2.717 18.156 1.00 93.19 116 GLY A C 1
ATOM 932 O O . GLY A 1 116 ? -16.369 2.936 18.813 1.00 93.19 116 GLY A O 1
ATOM 933 N N . PHE A 1 117 ? -15.396 2.200 16.923 1.00 91.94 117 PHE A N 1
ATOM 934 C CA . PHE A 1 117 ? -16.654 1.827 16.272 1.00 91.94 117 PHE A CA 1
ATOM 935 C C . PHE A 1 117 ? -17.377 0.694 17.015 1.00 91.94 117 PHE A C 1
ATOM 937 O O . PHE A 1 117 ? -18.590 0.772 17.237 1.00 91.94 117 PHE A O 1
ATOM 944 N N . GLN A 1 118 ? -16.650 -0.346 17.434 1.00 90.19 118 GLN A N 1
ATOM 945 C CA . GLN A 1 118 ? -17.227 -1.467 18.181 1.00 90.19 118 GLN A CA 1
ATOM 946 C C . GLN A 1 118 ? -17.791 -1.023 19.534 1.00 90.19 118 GLN A C 1
ATOM 948 O O . GLN A 1 118 ? -18.927 -1.374 19.865 1.00 90.19 118 GLN A O 1
ATOM 953 N N . LEU A 1 119 ? -17.055 -0.194 20.277 1.00 91.50 119 LEU A N 1
ATOM 954 C CA . LEU A 1 119 ? -17.506 0.342 21.560 1.00 91.50 119 LEU A CA 1
ATOM 955 C C . LEU A 1 119 ? -18.774 1.191 21.398 1.00 91.50 119 LEU A C 1
ATOM 957 O O . LEU A 1 119 ? -19.737 1.043 22.155 1.00 91.50 119 LEU A O 1
ATOM 961 N N . ALA A 1 120 ? -18.817 2.053 20.378 1.00 89.31 120 ALA A N 1
ATOM 962 C CA . ALA A 1 120 ? -19.997 2.859 20.074 1.00 89.31 120 ALA A CA 1
ATOM 963 C C . ALA A 1 120 ? -21.213 1.997 19.682 1.00 89.31 120 ALA A C 1
ATOM 965 O O . ALA A 1 120 ? -22.350 2.331 20.031 1.00 89.31 120 ALA A O 1
ATOM 966 N N . LYS A 1 121 ? -20.989 0.879 18.979 1.00 87.25 121 LYS A N 1
ATOM 967 C CA . LYS A 1 121 ? -22.035 -0.092 18.620 1.00 87.25 121 LYS A CA 1
ATOM 968 C C . LYS A 1 121 ? -22.569 -0.831 19.852 1.00 87.25 121 LYS A C 1
ATOM 97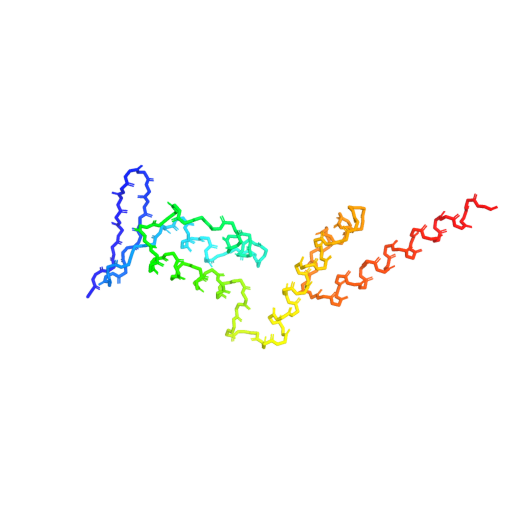0 O O . LYS A 1 121 ? -23.781 -1.006 19.968 1.00 87.25 121 LYS A O 1
ATOM 975 N N . GLN A 1 122 ? -21.700 -1.223 20.784 1.00 84.69 122 GLN A N 1
ATOM 976 C CA . GLN A 1 122 ? -22.091 -1.877 22.039 1.00 84.69 122 GLN A CA 1
ATOM 977 C C . GLN A 1 122 ? -22.883 -0.938 22.957 1.00 84.69 122 GLN A C 1
ATOM 979 O O . GLN A 1 122 ? -23.951 -1.321 23.427 1.00 84.69 122 GLN A O 1
ATOM 984 N N . LYS A 1 123 ? -22.433 0.314 23.133 1.00 82.69 123 LYS A N 1
ATOM 985 C CA . LYS A 1 123 ? -23.172 1.329 23.909 1.00 82.69 123 LYS A CA 1
ATOM 986 C C . LYS A 1 123 ? -24.586 1.549 23.373 1.00 82.69 123 LYS A C 1
ATOM 988 O O . LYS A 1 123 ? -25.531 1.602 24.148 1.00 82.69 123 LYS A O 1
ATOM 993 N N . ARG A 1 124 ? -24.751 1.614 22.047 1.00 78.62 124 ARG A N 1
ATOM 994 C CA . ARG A 1 124 ? -26.079 1.723 21.423 1.00 78.62 124 ARG A CA 1
ATOM 995 C C . ARG A 1 124 ? -26.957 0.491 21.636 1.00 78.62 124 ARG A C 1
ATOM 997 O O . ARG A 1 124 ? -28.162 0.649 21.720 1.00 78.62 124 ARG A O 1
ATOM 1004 N N . ARG A 1 125 ? -26.384 -0.711 21.734 1.00 75.19 125 ARG A N 1
ATOM 1005 C CA . ARG A 1 125 ? -27.141 -1.940 22.032 1.00 75.19 125 ARG A CA 1
ATOM 1006 C C . ARG A 1 125 ? -27.564 -2.038 23.501 1.00 75.19 125 ARG A C 1
ATOM 1008 O O . ARG A 1 125 ? -28.638 -2.553 23.765 1.00 75.19 125 ARG A O 1
ATOM 1015 N N . GLY A 1 126 ? -26.758 -1.518 24.428 1.00 63.22 126 GLY A N 1
ATOM 1016 C CA . GLY A 1 126 ? -27.076 -1.491 25.862 1.00 63.22 126 GLY A CA 1
ATOM 1017 C C . GLY A 1 126 ? -28.049 -0.389 26.299 1.00 63.22 126 GLY A C 1
ATOM 1018 O O . GLY A 1 126 ? -28.486 -0.404 27.437 1.00 63.22 126 GLY A O 1
ATOM 1019 N N . LEU A 1 127 ? -28.387 0.561 25.420 1.00 58.66 127 LEU A N 1
ATOM 1020 C CA . LEU A 1 127 ? -29.383 1.615 25.675 1.00 58.66 127 LEU A CA 1
ATOM 1021 C C . LEU A 1 127 ? -30.805 1.235 25.216 1.00 58.66 127 LEU A C 1
ATOM 1023 O O . LEU A 1 127 ? -31.719 2.043 25.349 1.00 58.66 127 LEU A O 1
ATOM 1027 N N . VAL A 1 128 ? -30.987 0.045 24.631 1.00 55.28 128 VAL A N 1
ATOM 1028 C CA . VAL A 1 128 ? -32.272 -0.446 24.086 1.00 55.28 128 VAL A CA 1
ATOM 1029 C C . VAL A 1 128 ? -32.773 -1.684 24.859 1.00 55.28 128 VAL A C 1
ATOM 1031 O O . VAL A 1 128 ? -33.687 -2.365 24.406 1.00 55.28 128 VAL A O 1
ATOM 1034 N N . GLY A 1 129 ? -32.175 -1.994 26.014 1.00 44.22 129 GLY A N 1
ATOM 1035 C CA . GLY A 1 129 ? -32.621 -3.039 26.945 1.00 44.22 129 GLY A CA 1
ATOM 1036 C C . GLY A 1 129 ? -32.944 -2.437 28.299 1.00 44.22 129 GLY A C 1
ATOM 1037 O O . GLY A 1 129 ? -33.890 -2.943 28.934 1.00 44.22 129 GLY A O 1
#

Organism: NCBI:txid38772

Secondary structure (DSSP, 8-state):
---EEEEETTEEEEE-SSS-EEEHHHHHHHSS--HHHHHHHHHH--GGGSSSHHHHHHHHHHHHHHHH-TTT--HHHHHHHHHHHHHHHHS-HHHHHHHHHT--SSHHHHHHHHHHHHHHHHHHHHT--

Foldseek 3Di:
DDWDWDADPRWIWTDPVPRATDTVVLVVCLPDDDLVSLVCCLVVPDPVNDDDDVNSVVSNVSSLCSNQVVVPDDPVLSVQQVVLVVVLVPDDPVLSVQLVVVPDSGPVSSVVSSVVVVVVVVVVVVVVD

Radius of gyration: 20.2 Å; chains: 1; bounding box: 54×23×58 Å

Sequence (129 aa):
PSIGLIQEDREVWLDNGAGRRLRISLVLSLLGAPLRMHRLRFRGFRYQEVEGPREAYGHLCLLSQAWLRPEQRSKEQMLDLLVLEQFLSILPQEIQSWVGGCHPKTGEQAMALAEGFQLAKQKRRGLVG

InterPro domains:
  IPR003309 SCAN domain [PF02023] (37-123)
  IPR003309 SCAN domain [PS50804] (39-118)
  IPR003309 SCAN domain [SM00431] (35-127)
  IPR003309 SCAN domain [cd07936] (37-118)
  IPR038269 SCAN domain superfamily [G3DSA:1.10.4020.10] (35-125)
  IPR050916 SCAN domain and C2H2-type zinc finger [PTHR45935] (38-124)

pLDDT: mean 83.0, std 11.15, range [44.22, 95.25]